Protein AF-A0A914V1M6-F1 (afdb_monomer_lite)

Radius of gyration: 37.9 Å; chains: 1; bounding box: 90×60×89 Å

Secondary structure (DSSP, 8-state):
-PPPSSPPP-HHHHHHHHHHHHHT-TTHHHHS--TTSEEEEEE----SSSS-S--HHHHHH-SSHHHHHHHHHHHSPEEEEEETTGGG-S-TT---TTGGGSPP---HHHHHHHHHHHHHHHHHH---------------TTSSGGG-

Structure (mmCIF, N/CA/C/O backbone):
data_AF-A0A914V1M6-F1
#
_entry.id   AF-A0A914V1M6-F1
#
loop_
_atom_site.group_PDB
_atom_site.id
_atom_site.type_symbol
_atom_site.label_atom_id
_atom_site.label_alt_id
_atom_site.label_comp_id
_atom_site.label_asym_id
_atom_site.label_entity_id
_atom_site.label_seq_id
_atom_site.pdbx_PDB_ins_code
_atom_site.Cartn_x
_atom_site.Cartn_y
_atom_site.Cartn_z
_atom_site.occupancy
_atom_site.B_iso_or_equiv
_atom_site.auth_seq_id
_atom_site.auth_comp_id
_atom_site.auth_asym_id
_atom_site.auth_atom_id
_atom_site.pdbx_PDB_model_num
ATOM 1 N N . ARG A 1 1 ? 21.722 -21.487 12.777 1.00 63.75 1 ARG A N 1
ATOM 2 C CA . ARG A 1 1 ? 21.879 -20.458 11.717 1.00 63.75 1 ARG A CA 1
ATOM 3 C C . ARG A 1 1 ? 23.103 -19.625 12.074 1.00 63.75 1 ARG A C 1
ATOM 5 O O . ARG A 1 1 ? 23.204 -19.256 13.236 1.00 63.75 1 ARG A O 1
ATOM 12 N N . LYS A 1 2 ? 24.046 -19.404 11.148 1.00 72.81 2 LYS A N 1
ATOM 13 C CA . LYS A 1 2 ? 25.166 -18.476 11.389 1.00 72.81 2 LYS A CA 1
ATOM 14 C C . LYS A 1 2 ? 24.597 -17.066 11.556 1.00 72.81 2 LYS A C 1
ATOM 16 O O . LYS A 1 2 ? 23.676 -16.705 10.826 1.00 72.81 2 LYS A O 1
ATOM 21 N N . THR A 1 3 ? 25.097 -16.318 12.532 1.00 77.69 3 THR A N 1
ATOM 22 C CA . THR A 1 3 ? 24.735 -14.911 12.715 1.00 77.69 3 THR A CA 1
ATOM 23 C C . THR A 1 3 ? 25.276 -14.092 11.541 1.00 77.69 3 THR A C 1
ATOM 25 O O . THR A 1 3 ? 26.381 -14.385 11.073 1.00 77.69 3 THR A O 1
ATOM 28 N N . PRO A 1 4 ? 24.513 -13.110 11.031 1.00 80.56 4 PRO A N 1
ATOM 29 C CA . PRO A 1 4 ? 24.992 -12.238 9.967 1.00 80.56 4 PRO A CA 1
ATOM 30 C C . PRO A 1 4 ? 26.260 -11.499 10.418 1.00 80.56 4 PRO A C 1
ATOM 32 O O . PRO A 1 4 ? 26.408 -11.155 11.589 1.00 80.56 4 PRO A O 1
ATOM 35 N N . ILE A 1 5 ? 27.188 -11.309 9.478 1.00 87.00 5 ILE A N 1
ATOM 36 C CA . ILE A 1 5 ? 28.525 -10.737 9.720 1.00 87.00 5 ILE A CA 1
ATOM 37 C C . ILE A 1 5 ? 28.443 -9.248 10.090 1.00 87.00 5 ILE A C 1
ATOM 39 O O . ILE A 1 5 ? 29.320 -8.734 10.778 1.00 87.00 5 ILE A O 1
ATOM 43 N N . SER A 1 6 ? 27.375 -8.565 9.682 1.00 85.44 6 SER A N 1
ATOM 44 C CA . SER A 1 6 ? 27.108 -7.174 10.030 1.00 85.44 6 SER A CA 1
ATOM 45 C C . SER A 1 6 ? 25.690 -7.006 10.556 1.00 85.44 6 SER A C 1
ATOM 47 O O . SER A 1 6 ? 24.785 -7.788 10.249 1.00 85.44 6 SER A O 1
ATOM 49 N N . THR A 1 7 ? 25.492 -5.945 11.332 1.00 86.19 7 THR A N 1
ATOM 50 C CA . THR A 1 7 ? 24.155 -5.482 11.697 1.00 86.19 7 THR A CA 1
ATOM 51 C C . THR A 1 7 ? 23.377 -5.094 10.437 1.00 86.19 7 THR A C 1
ATOM 53 O O . THR A 1 7 ? 23.985 -4.572 9.494 1.00 86.19 7 THR A O 1
ATOM 56 N N . PRO A 1 8 ? 22.056 -5.340 10.396 1.00 85.62 8 PRO A N 1
ATOM 57 C CA . PRO A 1 8 ? 21.228 -4.887 9.288 1.00 85.62 8 PRO A CA 1
ATOM 58 C C . PRO A 1 8 ? 21.301 -3.362 9.181 1.00 85.62 8 PRO A C 1
ATOM 60 O O . PRO A 1 8 ? 21.355 -2.660 10.193 1.00 85.62 8 PRO A O 1
ATOM 63 N N . LEU A 1 9 ? 21.348 -2.868 7.948 1.00 84.69 9 LEU A N 1
ATOM 64 C CA . LEU A 1 9 ? 21.371 -1.439 7.677 1.00 84.69 9 LEU A CA 1
ATOM 65 C C . LEU A 1 9 ? 19.999 -0.835 8.002 1.00 84.69 9 LEU A C 1
ATOM 67 O O . LEU A 1 9 ? 18.973 -1.366 7.583 1.00 84.69 9 LEU A O 1
ATOM 71 N N . ASP A 1 10 ? 19.993 0.279 8.730 1.00 91.69 10 ASP A N 1
ATOM 72 C CA . ASP A 1 10 ? 18.790 1.075 8.965 1.00 91.69 10 ASP A CA 1
ATOM 73 C C . ASP A 1 10 ? 18.579 2.036 7.788 1.00 91.69 10 ASP A C 1
ATOM 75 O O . ASP A 1 10 ? 19.170 3.121 7.724 1.00 91.69 10 ASP A O 1
ATOM 79 N N . TYR A 1 11 ? 17.778 1.584 6.825 1.00 89.31 11 TYR A N 1
ATOM 80 C CA . TYR A 1 11 ? 17.502 2.315 5.593 1.00 89.31 11 TYR A CA 1
ATOM 81 C C . TYR A 1 11 ? 16.822 3.660 5.855 1.00 89.31 11 TYR A C 1
ATOM 83 O O . TYR A 1 11 ? 17.193 4.640 5.218 1.00 89.31 11 TYR A O 1
ATOM 91 N N . GLU A 1 12 ? 15.914 3.750 6.827 1.00 88.94 12 GLU A N 1
ATOM 92 C CA . GLU A 1 12 ? 15.192 4.990 7.139 1.00 88.94 12 GLU A CA 1
ATOM 93 C C . GLU A 1 12 ? 16.161 6.075 7.612 1.00 88.94 12 GLU A C 1
ATOM 95 O O . GLU A 1 12 ? 16.214 7.188 7.076 1.00 88.94 12 GLU A O 1
ATOM 100 N N . THR A 1 13 ? 17.019 5.725 8.573 1.00 92.69 13 THR A N 1
ATOM 101 C CA . THR A 1 13 ? 18.033 6.648 9.088 1.00 92.69 13 THR A CA 1
ATOM 102 C C . THR A 1 13 ? 19.050 7.023 8.007 1.00 92.69 13 THR A C 1
ATOM 104 O O . THR A 1 13 ? 19.477 8.179 7.933 1.00 92.69 13 THR A O 1
ATOM 107 N N . PHE A 1 14 ? 19.461 6.069 7.167 1.00 91.25 14 PHE A N 1
ATOM 108 C CA . PHE A 1 14 ? 20.398 6.327 6.074 1.00 91.25 14 PHE A CA 1
ATOM 109 C C . PHE A 1 14 ? 19.810 7.278 5.025 1.00 91.25 14 PHE A C 1
ATOM 111 O O . PHE A 1 14 ? 20.465 8.261 4.673 1.00 91.25 14 PHE A O 1
ATOM 118 N N . LEU A 1 15 ? 18.586 7.018 4.561 1.00 89.19 15 LEU A N 1
ATOM 119 C CA . LEU A 1 15 ? 17.891 7.849 3.579 1.00 89.19 15 LEU A CA 1
ATOM 120 C C . LEU A 1 15 ? 17.681 9.261 4.119 1.00 89.19 15 LEU A C 1
ATOM 122 O O . LEU A 1 15 ? 18.007 10.226 3.437 1.00 89.19 15 LEU A O 1
ATOM 126 N N . THR A 1 16 ? 17.246 9.392 5.373 1.00 90.38 16 THR A N 1
ATOM 127 C CA . THR A 1 16 ? 17.019 10.702 6.001 1.00 90.38 16 THR A CA 1
ATOM 128 C C . THR A 1 16 ? 18.304 11.531 6.075 1.00 90.38 16 THR A C 1
ATOM 130 O O . THR A 1 16 ? 18.295 12.725 5.784 1.00 90.38 16 THR A O 1
ATOM 133 N N . LYS A 1 17 ? 19.436 10.907 6.430 1.00 95.25 17 LYS A N 1
ATOM 134 C CA . LYS A 1 17 ? 20.738 11.592 6.530 1.00 95.25 17 LYS A CA 1
ATOM 135 C C . LYS A 1 17 ? 21.315 11.996 5.176 1.00 95.25 17 LYS A C 1
ATOM 137 O O . LYS A 1 17 ? 21.987 13.018 5.091 1.00 95.25 17 LYS A O 1
ATOM 142 N N . ASN A 1 18 ? 21.088 11.187 4.144 1.00 92.31 18 ASN A N 1
ATOM 143 C CA . ASN A 1 18 ? 21.706 11.359 2.827 1.00 92.31 18 ASN A CA 1
ATOM 144 C C . ASN A 1 18 ? 20.733 11.900 1.770 1.00 92.31 18 ASN A C 1
ATOM 146 O O . ASN A 1 18 ? 21.103 11.977 0.600 1.00 92.31 18 ASN A O 1
ATOM 150 N N . LEU A 1 19 ? 19.519 12.300 2.164 1.00 90.94 19 LEU A N 1
ATOM 151 C CA . LEU A 1 19 ? 18.448 12.705 1.252 1.00 90.94 19 LEU A CA 1
ATOM 152 C C . LEU A 1 19 ? 18.917 13.763 0.248 1.00 90.94 19 LEU A C 1
ATOM 154 O O . LEU A 1 19 ? 18.729 13.597 -0.947 1.00 90.94 19 LEU A O 1
ATOM 158 N N . THR A 1 20 ? 19.598 14.810 0.717 1.00 92.31 20 THR A N 1
ATOM 159 C CA . THR A 1 20 ? 20.075 15.907 -0.140 1.00 92.31 20 THR A CA 1
ATOM 160 C C . THR A 1 20 ? 21.114 15.454 -1.166 1.00 92.31 20 THR A C 1
ATOM 162 O O . THR A 1 20 ? 21.178 16.002 -2.261 1.00 92.31 20 THR A O 1
ATOM 165 N N . ILE A 1 21 ? 21.945 14.465 -0.828 1.00 93.19 21 ILE A N 1
ATOM 166 C CA . ILE A 1 21 ? 22.937 13.912 -1.760 1.00 93.19 21 ILE A CA 1
ATOM 167 C C . ILE A 1 21 ? 22.208 13.090 -2.824 1.00 93.19 21 ILE A C 1
ATOM 169 O O . ILE A 1 21 ? 22.436 13.290 -4.011 1.00 93.19 21 ILE A O 1
ATOM 173 N N . LEU A 1 22 ? 21.284 12.230 -2.389 1.00 90.56 22 LEU A N 1
ATOM 174 C CA . LEU A 1 22 ? 20.483 11.376 -3.266 1.00 90.56 22 LEU A CA 1
ATOM 175 C C . LEU A 1 22 ? 19.574 12.193 -4.196 1.00 90.56 22 LEU A C 1
ATOM 177 O O . LEU A 1 22 ? 19.400 11.836 -5.354 1.00 90.56 22 LEU A O 1
ATOM 181 N N . GLU A 1 23 ? 19.019 13.311 -3.723 1.00 88.00 23 GLU A N 1
ATOM 182 C CA . GLU A 1 23 ? 18.159 14.187 -4.525 1.00 88.00 23 GLU A CA 1
ATOM 183 C C . GLU A 1 23 ? 18.899 14.939 -5.634 1.00 88.00 23 GLU A C 1
ATOM 185 O O . GLU A 1 23 ? 18.276 15.262 -6.646 1.00 88.00 23 GLU A O 1
ATOM 190 N N . ASN A 1 24 ? 20.193 15.211 -5.442 1.00 91.69 24 ASN A N 1
ATOM 191 C CA . ASN A 1 24 ? 21.045 15.926 -6.394 1.00 91.69 24 ASN A CA 1
ATOM 192 C C . ASN A 1 24 ? 21.827 14.988 -7.328 1.00 91.69 24 ASN A C 1
ATOM 194 O O . ASN A 1 24 ? 22.580 15.464 -8.179 1.00 91.69 24 ASN A O 1
ATOM 198 N N . ASP A 1 25 ? 21.689 13.673 -7.163 1.00 91.88 25 ASP A N 1
ATOM 199 C CA . ASP A 1 25 ? 22.367 12.696 -8.006 1.00 91.88 25 ASP A CA 1
ATOM 200 C C . ASP A 1 25 ? 21.787 12.704 -9.431 1.00 91.88 25 ASP A C 1
ATOM 202 O O . ASP A 1 25 ? 20.572 12.687 -9.631 1.00 91.88 25 ASP A O 1
ATOM 206 N N . SER A 1 26 ? 22.659 12.698 -10.443 1.00 92.62 26 SER A N 1
ATOM 207 C CA . SER A 1 26 ? 22.258 12.656 -11.858 1.00 92.62 26 SER A CA 1
ATOM 208 C C . SER A 1 26 ? 21.453 11.409 -12.240 1.00 92.62 26 SER A C 1
ATOM 210 O O . SER A 1 26 ? 20.687 11.441 -13.199 1.00 92.62 26 SER A O 1
ATOM 212 N N . GLN A 1 27 ? 21.628 10.316 -11.497 1.00 88.00 27 GLN A N 1
ATOM 213 C CA . GLN A 1 27 ? 20.953 9.036 -11.679 1.00 88.00 27 GLN A CA 1
ATOM 214 C C . GLN A 1 27 ? 19.997 8.734 -10.519 1.00 88.00 27 GLN A C 1
ATOM 216 O O . GLN A 1 27 ? 19.691 7.569 -10.262 1.00 88.00 27 GLN A O 1
ATOM 221 N N . ARG A 1 28 ? 19.503 9.768 -9.821 1.00 88.31 28 ARG A N 1
ATOM 222 C CA . ARG A 1 28 ? 18.551 9.656 -8.705 1.00 88.31 28 ARG A CA 1
ATOM 223 C C . ARG A 1 28 ? 17.422 8.664 -8.969 1.00 88.31 28 ARG A C 1
ATOM 225 O O . ARG A 1 28 ? 17.073 7.903 -8.074 1.00 88.31 28 ARG A O 1
ATOM 232 N N . ASP A 1 29 ? 16.876 8.663 -10.178 1.00 82.81 29 ASP A N 1
ATOM 233 C CA . ASP A 1 29 ? 15.716 7.845 -10.542 1.00 82.81 29 ASP A CA 1
ATOM 234 C C . ASP A 1 29 ? 16.030 6.332 -10.595 1.00 82.81 29 ASP A C 1
ATOM 236 O O . ASP A 1 29 ? 15.115 5.516 -10.594 1.00 82.81 29 ASP A O 1
ATOM 240 N N . LEU A 1 30 ? 17.312 5.935 -10.597 1.00 85.19 30 LEU A N 1
ATOM 241 C CA . LEU A 1 30 ? 17.737 4.538 -10.410 1.00 85.19 30 LEU A CA 1
ATOM 242 C C . LEU A 1 30 ? 17.861 4.145 -8.930 1.00 85.19 30 LEU A C 1
ATOM 244 O O . LEU A 1 30 ? 17.861 2.958 -8.605 1.00 85.19 30 LEU A O 1
ATOM 248 N N . LEU A 1 31 ? 18.034 5.126 -8.042 1.00 80.12 31 LEU A N 1
ATOM 249 C CA . LEU A 1 31 ? 18.289 4.923 -6.613 1.00 80.12 31 LEU A CA 1
ATOM 250 C C . LEU A 1 31 ? 17.024 5.089 -5.772 1.00 80.12 31 LEU A C 1
ATOM 252 O O . LEU A 1 31 ? 16.861 4.415 -4.756 1.00 80.12 31 LEU A O 1
ATOM 256 N N . LEU A 1 32 ? 16.156 6.017 -6.171 1.00 78.50 32 LEU A N 1
ATOM 257 C CA . LEU A 1 32 ? 14.941 6.378 -5.463 1.00 78.50 32 LEU A CA 1
ATOM 258 C C . LEU A 1 32 ? 13.725 5.994 -6.295 1.00 78.50 32 LEU A C 1
ATOM 260 O O . LEU A 1 32 ? 13.643 6.314 -7.478 1.00 78.50 32 LEU A O 1
ATOM 264 N N . PHE A 1 33 ? 12.742 5.384 -5.637 1.00 76.31 33 PHE A N 1
ATOM 265 C CA . PHE A 1 33 ? 11.416 5.266 -6.223 1.00 76.31 33 PHE A CA 1
ATOM 266 C C . PHE A 1 33 ? 10.828 6.666 -6.458 1.00 76.31 33 PHE A C 1
ATOM 268 O O . PHE A 1 33 ? 11.014 7.555 -5.613 1.00 76.31 33 PHE A O 1
ATOM 275 N N . PRO A 1 34 ? 10.117 6.886 -7.577 1.00 78.50 34 PRO A N 1
ATOM 276 C CA . PRO A 1 34 ? 9.425 8.141 -7.809 1.00 78.50 34 PRO A CA 1
ATOM 277 C C . PRO A 1 34 ? 8.477 8.443 -6.644 1.00 78.50 34 PRO A C 1
ATOM 279 O O . PRO A 1 34 ? 7.732 7.577 -6.189 1.00 78.50 34 PRO A O 1
ATOM 282 N N . ARG A 1 35 ? 8.493 9.687 -6.151 1.00 73.31 35 ARG A N 1
ATOM 283 C CA . ARG A 1 35 ? 7.635 10.093 -5.021 1.00 73.31 35 ARG A CA 1
ATOM 284 C C . ARG A 1 35 ? 6.144 9.942 -5.324 1.00 73.31 35 ARG A C 1
ATOM 286 O O . ARG A 1 35 ? 5.371 9.676 -4.413 1.00 73.31 35 ARG A O 1
ATOM 293 N N . ASP A 1 36 ? 5.787 10.052 -6.599 1.00 80.69 36 ASP A N 1
ATOM 294 C CA . ASP A 1 36 ? 4.414 10.014 -7.092 1.00 80.69 36 ASP A CA 1
ATOM 295 C C . ASP A 1 36 ? 4.100 8.693 -7.819 1.00 80.69 36 ASP A C 1
ATOM 297 O O . ASP A 1 36 ? 3.311 8.673 -8.760 1.00 80.69 36 ASP A O 1
ATOM 301 N N . ASP A 1 37 ? 4.743 7.580 -7.444 1.00 86.81 37 ASP A N 1
ATOM 302 C CA . ASP A 1 37 ? 4.521 6.275 -8.096 1.00 86.81 37 ASP A CA 1
ATOM 303 C C . ASP A 1 37 ? 3.237 5.570 -7.615 1.00 86.81 37 ASP A C 1
ATOM 305 O O . ASP A 1 37 ? 2.704 4.661 -8.258 1.00 86.81 37 ASP A O 1
ATOM 309 N N . VAL A 1 38 ? 2.707 6.017 -6.475 1.00 89.25 38 VAL A N 1
ATOM 310 C CA . VAL A 1 38 ? 1.548 5.426 -5.808 1.00 89.25 38 VAL A CA 1
ATOM 311 C C . VAL A 1 38 ? 0.550 6.515 -5.442 1.00 89.25 38 VAL A C 1
ATOM 313 O O . VAL A 1 38 ? 0.916 7.580 -4.952 1.00 89.25 38 VAL A O 1
ATOM 316 N N . THR A 1 39 ? -0.729 6.228 -5.643 1.00 89.88 39 THR A N 1
ATOM 317 C CA . THR A 1 39 ? -1.841 7.022 -5.124 1.00 89.88 39 THR A CA 1
ATOM 318 C C . THR A 1 39 ? -2.448 6.337 -3.903 1.00 89.88 39 THR A C 1
ATOM 320 O O . THR A 1 39 ? -2.737 5.138 -3.919 1.00 89.88 39 THR A O 1
ATOM 323 N N . GLU A 1 40 ? -2.626 7.104 -2.825 1.00 92.00 40 GLU A N 1
ATOM 324 C CA . GLU A 1 40 ? -3.330 6.664 -1.618 1.00 92.00 40 GLU A CA 1
ATOM 325 C C . GLU A 1 40 ? -4.794 7.103 -1.690 1.00 92.00 40 GLU A C 1
ATOM 327 O O . GLU A 1 40 ? -5.097 8.281 -1.887 1.00 92.00 40 GLU A O 1
ATOM 332 N N . GLN A 1 41 ? -5.709 6.160 -1.481 1.00 91.88 41 GLN A N 1
ATOM 333 C CA . GLN A 1 41 ? -7.129 6.441 -1.324 1.00 91.88 41 GLN A CA 1
ATOM 334 C C . GLN A 1 41 ? -7.629 5.876 0.005 1.00 91.88 41 GLN A C 1
ATOM 336 O O . GLN A 1 41 ? -7.452 4.696 0.299 1.00 91.88 41 GLN A O 1
ATOM 341 N N . SER A 1 42 ? -8.286 6.718 0.801 1.00 91.56 42 SER A N 1
ATOM 342 C CA . SER A 1 42 ? -9.013 6.281 1.995 1.00 91.56 42 SER A CA 1
ATOM 343 C C . SER A 1 42 ? -10.428 5.875 1.599 1.00 91.56 42 SER A C 1
ATOM 345 O O . SER A 1 42 ? -11.157 6.672 1.005 1.00 91.56 42 SER A O 1
ATOM 347 N N . VAL A 1 43 ? -10.811 4.641 1.913 1.00 89.00 43 VAL A N 1
ATOM 348 C CA . VAL A 1 43 ? -12.121 4.080 1.584 1.00 89.00 43 VAL A CA 1
ATOM 349 C C . VAL A 1 43 ? -12.761 3.541 2.859 1.00 89.00 43 VAL A C 1
ATOM 351 O O . VAL A 1 43 ? -12.114 2.914 3.699 1.00 89.00 43 VAL A O 1
ATOM 354 N N . LEU A 1 44 ? -14.048 3.831 3.033 1.00 81.31 44 LEU A N 1
ATOM 355 C CA . LEU A 1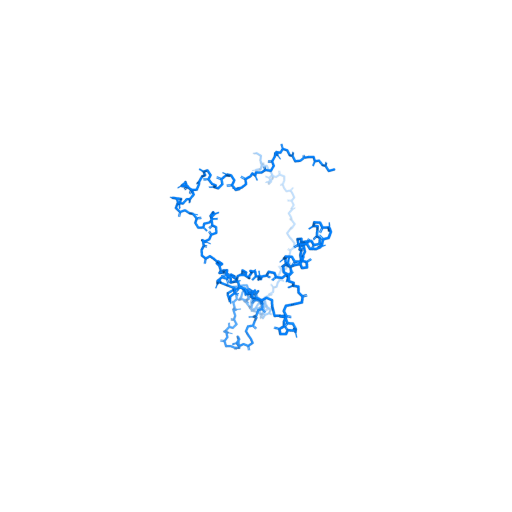 44 ? -14.817 3.308 4.156 1.00 81.31 44 LEU A CA 1
ATOM 356 C C . LEU A 1 44 ? -15.145 1.833 3.918 1.00 81.31 44 LEU A C 1
ATOM 358 O O . LEU A 1 44 ? -15.512 1.453 2.807 1.00 81.31 44 LEU A O 1
ATOM 362 N N . ALA A 1 45 ? -15.034 1.019 4.971 1.00 75.81 45 ALA A N 1
ATOM 363 C CA . ALA A 1 45 ? -15.585 -0.334 5.000 1.00 75.81 45 ALA A CA 1
ATOM 364 C C . ALA A 1 45 ? -17.053 -0.295 4.573 1.00 75.81 45 ALA A C 1
ATOM 366 O O . ALA A 1 45 ? -17.865 0.377 5.207 1.00 75.81 45 ALA A O 1
ATOM 367 N N . GLU A 1 46 ? -17.388 -0.999 3.488 1.00 75.69 46 GLU A N 1
ATOM 368 C CA . GLU A 1 46 ? -18.786 -1.255 3.168 1.00 75.69 46 GLU A CA 1
ATOM 369 C C . GLU A 1 46 ? -19.351 -2.161 4.257 1.00 75.69 46 GLU A C 1
ATOM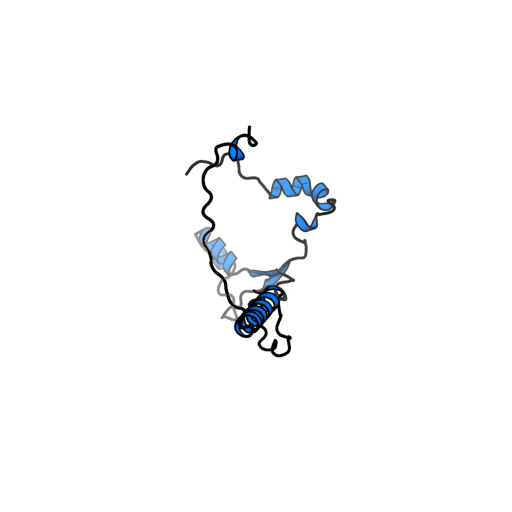 371 O O . GLU A 1 46 ? -19.048 -3.355 4.338 1.00 75.69 46 GLU A O 1
ATOM 376 N N . GLU A 1 47 ? -20.160 -1.579 5.134 1.00 75.81 47 GLU A N 1
ATOM 377 C CA . GLU A 1 47 ? -20.878 -2.349 6.128 1.00 75.81 47 GLU A CA 1
ATOM 378 C C . GLU A 1 47 ? -22.133 -2.966 5.517 1.00 75.81 47 GLU A C 1
ATOM 380 O O . GLU A 1 47 ? -22.897 -2.336 4.785 1.00 75.81 47 GLU A O 1
ATOM 385 N N . ARG A 1 48 ? -22.388 -4.227 5.874 1.00 78.50 48 ARG A N 1
ATOM 386 C CA . ARG A 1 48 ? -23.616 -4.931 5.481 1.00 78.50 48 ARG A CA 1
ATOM 387 C C . ARG A 1 48 ? -24.869 -4.303 6.111 1.00 78.50 48 ARG A C 1
ATOM 389 O O . ARG A 1 48 ? -25.985 -4.585 5.677 1.00 78.50 48 ARG A O 1
ATOM 396 N N . THR A 1 49 ? -24.688 -3.492 7.150 1.00 78.44 49 THR A N 1
ATOM 397 C CA . THR A 1 49 ? -25.725 -2.814 7.927 1.00 78.44 49 THR A CA 1
ATOM 398 C C . THR A 1 49 ? -25.643 -1.303 7.745 1.00 78.44 49 THR A C 1
ATOM 400 O O . THR A 1 49 ? -24.565 -0.734 7.656 1.00 78.44 49 THR A O 1
ATOM 403 N N . PHE A 1 50 ? -26.800 -0.634 7.743 1.00 72.81 50 PHE A N 1
ATOM 404 C CA . PHE A 1 50 ? -26.886 0.833 7.652 1.00 72.81 50 PHE A CA 1
ATOM 405 C C . PHE A 1 50 ? -26.320 1.553 8.892 1.00 72.81 50 PHE A C 1
ATOM 407 O O . PHE A 1 50 ? -26.022 2.742 8.843 1.00 72.81 50 PHE A O 1
ATOM 414 N N . VAL A 1 51 ? -26.198 0.837 10.013 1.00 74.69 51 VAL A N 1
ATOM 415 C CA . VAL A 1 51 ? -25.673 1.348 11.282 1.00 74.69 51 VAL A CA 1
ATOM 416 C C . VAL A 1 51 ? -24.376 0.604 11.611 1.00 74.69 51 VAL A C 1
ATOM 418 O O . VAL A 1 51 ? -24.381 -0.627 11.488 1.00 74.69 51 VAL A O 1
ATOM 421 N N . PRO A 1 52 ? -23.321 1.316 12.063 1.00 73.75 52 PRO A N 1
ATOM 422 C CA . PRO A 1 52 ? -22.072 0.709 12.501 1.00 73.75 52 PRO A CA 1
ATOM 423 C C . PRO A 1 52 ? -22.309 -0.363 13.558 1.00 73.75 52 PRO A C 1
ATOM 425 O O . PRO A 1 52 ? -22.941 -0.101 14.585 1.00 73.75 52 PRO A O 1
ATOM 428 N N . THR A 1 53 ? -21.793 -1.570 13.329 1.00 78.75 53 THR A N 1
ATOM 429 C CA . THR A 1 53 ? -21.922 -2.663 14.316 1.00 78.75 53 THR A CA 1
ATOM 430 C C . THR A 1 53 ? -21.093 -2.386 15.579 1.00 78.75 53 THR A C 1
ATOM 432 O O . THR A 1 53 ? -21.421 -2.860 16.667 1.00 78.75 53 THR A O 1
ATOM 435 N N . VAL A 1 54 ? -20.025 -1.595 15.449 1.00 84.19 54 VAL A N 1
ATOM 436 C CA . VAL A 1 54 ? -19.116 -1.220 16.536 1.00 84.19 54 VAL A CA 1
ATOM 437 C C . VAL A 1 54 ? -19.159 0.294 16.717 1.00 84.19 54 VAL A C 1
ATOM 439 O O . VAL A 1 54 ? -19.121 1.050 15.753 1.00 84.19 54 VAL A O 1
ATOM 442 N N . THR A 1 55 ? -19.237 0.735 17.970 1.00 86.06 55 THR A N 1
ATOM 443 C CA . THR A 1 55 ? -19.203 2.151 18.352 1.00 86.06 55 THR A CA 1
ATOM 444 C C . THR A 1 55 ? -17.978 2.393 19.228 1.00 86.06 55 THR A C 1
ATOM 446 O O . THR A 1 55 ? -17.408 1.452 19.788 1.00 86.06 55 THR A O 1
ATOM 449 N N . ASP A 1 56 ? -17.596 3.656 19.406 1.00 85.69 56 ASP A N 1
ATOM 450 C CA . ASP A 1 56 ? -16.477 4.032 20.281 1.00 85.69 56 ASP A CA 1
ATOM 451 C C . ASP A 1 56 ? -16.667 3.583 21.740 1.00 85.69 56 ASP A C 1
ATOM 453 O O . ASP A 1 56 ? -15.692 3.374 22.465 1.00 85.69 56 ASP A O 1
ATOM 457 N N . GLU A 1 57 ? -17.914 3.428 22.187 1.00 88.69 57 GLU A N 1
ATOM 458 C CA . GLU A 1 57 ? -18.236 2.921 23.524 1.00 88.69 57 GLU A CA 1
ATOM 459 C C . GLU A 1 57 ? -17.858 1.443 23.649 1.00 88.69 57 GLU A C 1
ATOM 461 O O . GLU A 1 57 ? -17.122 1.080 24.567 1.00 88.69 57 GLU A O 1
ATOM 466 N N . HIS A 1 58 ? -18.216 0.618 22.660 1.00 88.25 58 HIS A N 1
ATOM 467 C CA . HIS A 1 58 ? -17.835 -0.796 22.618 1.00 88.25 58 HIS A CA 1
ATOM 468 C C . HIS A 1 58 ? -16.308 -0.995 22.607 1.00 88.25 58 HIS A C 1
ATOM 470 O O . HIS A 1 58 ? -15.795 -1.945 23.203 1.00 88.25 58 HIS A O 1
ATOM 476 N N . VAL A 1 59 ? -15.558 -0.081 21.976 1.00 89.12 59 VAL A N 1
ATOM 477 C CA . VAL A 1 59 ? -14.085 -0.092 22.011 1.00 89.12 59 VAL A CA 1
ATOM 478 C C . VAL A 1 59 ? -13.572 0.161 23.429 1.00 89.12 59 VAL A C 1
ATOM 480 O O . VAL A 1 59 ? -12.653 -0.518 23.876 1.00 89.12 59 VAL A O 1
ATOM 483 N N . LYS A 1 60 ? -14.151 1.120 24.158 1.00 89.81 60 LYS A N 1
ATOM 484 C CA . LYS A 1 60 ? -13.7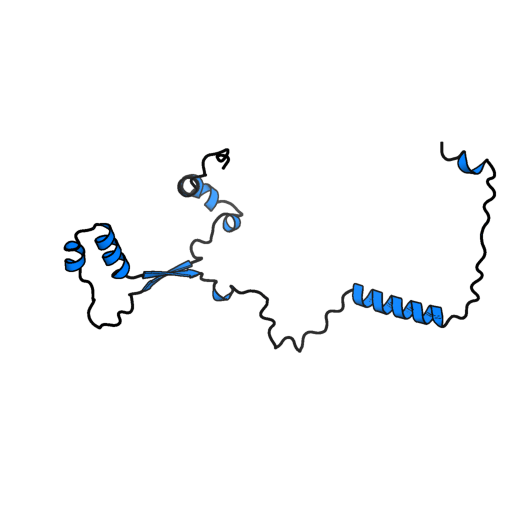22 1.459 25.528 1.00 89.81 60 LYS A CA 1
ATOM 485 C C . LYS A 1 60 ? -14.107 0.388 26.546 1.00 89.81 60 LYS A C 1
ATOM 487 O O . LYS A 1 60 ? -13.368 0.168 27.502 1.00 89.81 60 LYS A O 1
ATOM 492 N N . GLU A 1 61 ? -15.234 -0.282 26.335 1.00 93.81 61 GLU A N 1
ATOM 493 C CA . GLU A 1 61 ? -15.722 -1.363 27.195 1.00 93.81 61 GLU A CA 1
ATOM 494 C C . GLU A 1 61 ? -14.929 -2.666 27.038 1.00 93.81 61 GLU A C 1
ATOM 496 O O . GLU A 1 61 ? -14.906 -3.503 27.947 1.00 93.81 61 GLU A O 1
ATOM 501 N N . ALA A 1 62 ? -14.242 -2.852 25.908 1.00 92.75 62 ALA A N 1
ATOM 502 C CA . ALA A 1 62 ? -13.435 -4.039 25.690 1.00 92.75 62 ALA A CA 1
ATOM 503 C C . ALA A 1 62 ? -12.291 -4.122 26.716 1.00 92.75 62 ALA A C 1
ATOM 505 O O . ALA A 1 62 ? -11.405 -3.273 26.788 1.00 92.75 62 ALA A O 1
ATOM 506 N N . LYS A 1 63 ? -12.293 -5.203 27.503 1.00 93.81 63 LYS A N 1
ATOM 507 C CA . LYS A 1 63 ? -11.344 -5.433 28.605 1.00 93.81 63 LYS A CA 1
ATOM 508 C C . LYS A 1 63 ? -9.893 -5.632 28.148 1.00 93.81 63 LYS A C 1
ATOM 510 O O . LYS A 1 63 ? -8.965 -5.374 28.910 1.00 93.81 63 LYS A O 1
ATOM 515 N N . TRP A 1 64 ? -9.691 -6.153 26.941 1.00 96.06 64 TRP A N 1
ATOM 516 C CA . TRP A 1 64 ? -8.378 -6.557 26.441 1.00 96.06 64 TRP A CA 1
ATOM 517 C C . TRP A 1 64 ? -7.861 -5.543 25.429 1.00 96.06 64 TRP A C 1
ATOM 519 O O . TRP A 1 64 ? -8.546 -5.259 24.450 1.00 96.06 64 TRP A O 1
ATOM 529 N N . LEU A 1 65 ? -6.623 -5.075 25.607 1.00 94.94 65 LEU A N 1
ATOM 530 C CA . LEU A 1 65 ? -5.984 -4.113 24.697 1.00 94.94 65 LEU A CA 1
ATOM 531 C C . LEU A 1 65 ? -5.965 -4.603 23.244 1.00 94.94 65 LEU A C 1
ATOM 533 O O . LEU A 1 65 ? -6.252 -3.835 22.334 1.00 94.94 65 LEU A O 1
ATOM 537 N N . LEU A 1 66 ? -5.704 -5.897 23.026 1.00 96.00 66 LEU A N 1
ATOM 538 C CA . LEU A 1 66 ? -5.732 -6.483 21.683 1.00 96.00 66 LEU A CA 1
ATOM 539 C C . LEU A 1 66 ? -7.122 -6.365 21.042 1.00 96.00 66 LEU A C 1
ATOM 541 O O . LEU A 1 66 ? -7.233 -6.065 19.860 1.00 96.00 66 LEU A O 1
ATOM 545 N N . THR A 1 67 ? -8.182 -6.579 21.823 1.00 95.06 67 THR A N 1
ATOM 546 C CA . THR A 1 67 ? -9.562 -6.439 21.347 1.00 95.06 67 THR A CA 1
ATOM 547 C C . THR A 1 67 ? -9.889 -4.982 21.045 1.00 95.06 67 THR A C 1
ATOM 549 O O . THR A 1 67 ? -10.529 -4.720 20.035 1.00 95.06 67 THR A O 1
ATOM 552 N N . GLN A 1 68 ? -9.412 -4.034 21.857 1.00 93.38 68 GLN A N 1
ATOM 553 C CA . GLN A 1 68 ? -9.582 -2.606 21.578 1.00 93.38 68 GLN A CA 1
ATOM 554 C C . GLN A 1 68 ? -8.935 -2.214 20.247 1.00 93.38 68 GLN A C 1
ATOM 556 O O . GLN A 1 68 ? -9.579 -1.582 19.416 1.00 93.38 68 GLN A O 1
ATOM 561 N N . GLU A 1 69 ? -7.683 -2.619 20.023 1.00 93.38 69 GLU A N 1
ATOM 562 C CA . GLU A 1 69 ? -6.966 -2.323 18.778 1.00 93.38 69 GLU A CA 1
ATOM 563 C C . GLU A 1 69 ? -7.586 -3.031 17.570 1.00 93.38 69 GLU A C 1
ATOM 565 O O . GLU A 1 69 ? -7.725 -2.421 16.515 1.00 93.38 69 GLU A O 1
ATOM 570 N N . ALA A 1 70 ? -8.048 -4.275 17.726 1.00 91.94 70 ALA A N 1
ATOM 571 C CA . ALA A 1 70 ? -8.774 -4.972 16.669 1.00 91.94 70 ALA A CA 1
ATOM 572 C C . ALA A 1 70 ? -10.079 -4.246 16.303 1.00 91.94 70 ALA A C 1
ATOM 574 O O . ALA A 1 70 ? -10.341 -4.025 15.125 1.00 91.94 70 ALA A O 1
ATOM 575 N N . LEU A 1 71 ? -10.880 -3.838 17.293 1.00 91.38 71 LEU A N 1
ATOM 576 C CA . LEU A 1 71 ? -12.128 -3.109 17.048 1.00 91.38 71 LEU A CA 1
ATOM 577 C C . LEU A 1 71 ? -11.873 -1.771 16.346 1.00 91.38 71 LEU A C 1
ATOM 579 O O . LEU A 1 71 ? -12.573 -1.453 15.389 1.00 91.38 71 LEU A O 1
ATOM 583 N N . LYS A 1 72 ? -10.843 -1.022 16.763 1.00 89.31 72 LYS A N 1
ATOM 584 C CA . LYS A 1 72 ? -10.429 0.207 16.068 1.00 89.31 72 LYS A CA 1
ATOM 585 C C . LYS A 1 72 ? -10.018 -0.075 14.628 1.00 89.31 72 LYS A C 1
ATOM 587 O O . LYS A 1 72 ? -10.473 0.623 13.732 1.00 89.31 72 LYS A O 1
ATOM 592 N N . LEU A 1 73 ? -9.187 -1.095 14.411 1.00 89.25 73 LEU A N 1
ATOM 593 C CA . LEU A 1 73 ? -8.693 -1.463 13.087 1.00 89.25 73 LEU A CA 1
ATOM 594 C C . LEU A 1 73 ? -9.854 -1.779 12.138 1.00 89.25 73 LEU A C 1
ATOM 596 O O . LEU A 1 73 ? -9.947 -1.173 11.075 1.00 89.25 73 LEU A O 1
ATOM 600 N N . TYR A 1 74 ? -10.766 -2.667 12.541 1.00 86.81 74 TYR A N 1
ATOM 601 C CA . TYR A 1 74 ? -11.897 -3.083 11.705 1.00 86.81 74 TYR A CA 1
ATOM 602 C C . TYR A 1 74 ? -12.966 -2.002 11.513 1.00 86.81 74 TYR A C 1
ATOM 604 O O . TYR A 1 74 ? -13.667 -2.032 10.507 1.00 86.81 74 TYR A O 1
ATOM 612 N N . SER A 1 75 ? -13.097 -1.060 12.451 1.00 84.75 75 SER A N 1
ATOM 613 C CA . SER A 1 75 ? -14.038 0.061 12.336 1.00 84.75 75 SER A CA 1
ATOM 614 C C . SER A 1 75 ? -13.458 1.260 11.578 1.00 84.75 75 SER A C 1
ATOM 616 O O . SER A 1 75 ? -14.194 2.191 11.247 1.00 84.75 75 SER A O 1
ATOM 618 N N . SER A 1 76 ? -12.145 1.293 11.351 1.00 86.56 76 SER A N 1
ATOM 619 C CA . SER A 1 76 ? -11.480 2.414 10.691 1.00 86.56 76 SER A CA 1
ATOM 620 C C . SER A 1 76 ? -11.541 2.306 9.161 1.00 86.56 76 SER A C 1
ATOM 622 O O . SER A 1 76 ? -11.590 1.198 8.624 1.00 86.56 76 SER A O 1
ATOM 624 N N . PRO A 1 77 ? -11.519 3.441 8.433 1.00 88.75 77 PRO A N 1
ATOM 625 C CA . PRO A 1 77 ? -11.373 3.422 6.982 1.00 88.75 77 PRO A CA 1
ATOM 626 C C . PRO A 1 77 ? -10.073 2.716 6.581 1.00 88.75 77 PRO A C 1
ATOM 628 O O . PRO A 1 77 ? -9.022 2.944 7.189 1.00 88.75 77 PRO A O 1
ATOM 631 N N . PHE A 1 78 ? -10.126 1.900 5.532 1.00 88.44 78 PHE A N 1
ATOM 632 C CA . PHE A 1 78 ? -8.939 1.258 4.984 1.00 88.44 78 PHE A CA 1
ATOM 633 C C . PHE A 1 78 ? -8.267 2.171 3.954 1.00 88.44 78 PHE A C 1
ATOM 635 O O . PHE A 1 78 ? -8.917 2.917 3.222 1.00 88.44 78 PHE A O 1
ATOM 642 N N . ARG A 1 79 ? -6.934 2.118 3.906 1.00 91.19 79 ARG A N 1
ATOM 643 C CA . ARG A 1 79 ? -6.116 2.857 2.937 1.00 91.19 79 ARG A CA 1
ATOM 644 C C . ARG A 1 79 ? -5.716 1.910 1.816 1.00 91.19 79 ARG A C 1
ATOM 646 O O . ARG A 1 79 ? -5.036 0.918 2.068 1.00 91.19 79 ARG A O 1
ATOM 653 N N . ILE A 1 80 ? -6.148 2.207 0.597 1.00 91.62 80 ILE A N 1
ATOM 654 C CA . ILE A 1 80 ? -5.713 1.510 -0.612 1.00 91.62 80 ILE A CA 1
ATOM 655 C C . ILE A 1 80 ? -4.531 2.273 -1.201 1.00 91.62 80 ILE A C 1
ATOM 657 O O . ILE A 1 80 ? -4.607 3.483 -1.406 1.00 91.62 80 ILE A O 1
ATOM 661 N N . LEU A 1 81 ? -3.463 1.541 -1.509 1.00 92.00 81 LEU A N 1
ATOM 662 C CA . LEU A 1 81 ? -2.327 2.027 -2.282 1.00 92.00 81 LEU A CA 1
ATOM 663 C C . LEU A 1 81 ? -2.418 1.456 -3.698 1.00 92.00 81 LEU A C 1
ATOM 665 O O . LEU A 1 81 ? -2.414 0.237 -3.870 1.00 92.00 81 LEU A O 1
ATOM 669 N N . THR A 1 82 ? -2.507 2.330 -4.698 1.00 91.44 82 THR A N 1
ATOM 670 C CA . THR A 1 82 ? -2.576 1.945 -6.115 1.00 91.44 82 THR A CA 1
ATOM 671 C C . THR A 1 82 ? -1.353 2.466 -6.851 1.00 91.44 82 THR A C 1
ATOM 673 O O . THR A 1 82 ? -1.076 3.661 -6.810 1.00 91.44 82 THR A O 1
ATOM 676 N N . PHE A 1 83 ? -0.624 1.589 -7.542 1.00 91.00 83 PHE A N 1
ATOM 677 C CA . PHE A 1 83 ? 0.476 2.015 -8.407 1.00 91.00 83 PHE A CA 1
ATOM 678 C C . PHE A 1 83 ? -0.078 2.734 -9.634 1.00 91.00 83 PHE A C 1
ATOM 680 O O . PHE A 1 83 ? -0.917 2.189 -10.354 1.00 91.00 83 PHE A O 1
ATOM 687 N N . ASN A 1 84 ? 0.419 3.936 -9.906 1.00 89.75 84 ASN A N 1
ATOM 688 C CA . ASN A 1 84 ? -0.090 4.777 -10.991 1.00 89.75 84 ASN A CA 1
ATOM 689 C C . ASN A 1 84 ? 0.119 4.140 -12.373 1.00 89.75 84 ASN A C 1
ATOM 691 O O . ASN A 1 84 ? -0.662 4.360 -13.297 1.00 89.75 84 ASN A O 1
ATOM 695 N N . TYR A 1 85 ? 1.123 3.273 -12.493 1.00 86.06 85 TYR A N 1
ATOM 696 C CA . TYR A 1 85 ? 1.447 2.538 -13.713 1.00 86.06 85 TYR A CA 1
ATOM 697 C C . TYR A 1 85 ? 0.939 1.094 -13.703 1.00 86.06 85 TYR A C 1
ATOM 699 O O . TYR A 1 85 ? 1.345 0.301 -14.549 1.00 86.06 85 TYR A O 1
ATOM 707 N N . ALA A 1 86 ? 0.021 0.736 -12.795 1.00 86.31 86 ALA A N 1
ATOM 708 C CA . ALA A 1 86 ? -0.530 -0.618 -12.711 1.00 86.31 86 ALA A CA 1
ATOM 709 C C . ALA A 1 86 ? -1.166 -1.095 -14.030 1.00 86.31 86 ALA A C 1
ATOM 711 O O . ALA A 1 86 ? -1.135 -2.281 -14.326 1.00 86.31 86 ALA A O 1
ATOM 712 N N . GLN A 1 87 ? -1.690 -0.186 -14.858 1.00 83.38 87 GLN A N 1
ATOM 713 C CA . GLN A 1 87 ? -2.226 -0.526 -16.184 1.00 83.38 87 GLN A CA 1
ATOM 714 C C . GLN A 1 87 ? -1.166 -1.039 -17.174 1.00 83.38 87 GLN A C 1
ATOM 716 O O . GLN A 1 87 ? -1.504 -1.725 -18.134 1.00 83.38 87 GLN A O 1
ATOM 721 N N . PHE A 1 88 ? 0.103 -0.693 -16.951 1.00 82.56 88 PHE A N 1
ATOM 722 C CA . PHE A 1 88 ? 1.243 -1.188 -17.721 1.00 82.56 88 PHE A CA 1
ATOM 723 C C . PHE A 1 88 ? 1.865 -2.434 -17.080 1.00 82.56 88 PHE A C 1
ATOM 725 O O . PHE A 1 88 ? 2.760 -3.041 -17.663 1.00 82.56 88 PHE A O 1
ATOM 732 N N . ALA A 1 89 ? 1.405 -2.822 -15.887 1.00 77.38 89 ALA A N 1
ATOM 733 C CA . ALA A 1 89 ? 1.823 -4.054 -15.249 1.00 77.38 89 ALA A CA 1
ATOM 734 C C . ALA A 1 89 ? 1.111 -5.242 -15.913 1.00 77.38 89 ALA A C 1
ATOM 736 O O . ALA A 1 89 ? -0.112 -5.277 -16.048 1.00 77.38 89 ALA A O 1
ATOM 737 N N . GLY A 1 90 ? 1.888 -6.235 -16.328 1.00 74.56 90 GLY A N 1
ATOM 738 C CA . GLY A 1 90 ? 1.389 -7.468 -16.918 1.00 74.56 90 GLY A CA 1
ATOM 739 C C . GLY A 1 90 ? 2.536 -8.301 -17.471 1.00 74.56 90 GLY A C 1
ATOM 740 O O . GLY A 1 90 ? 3.560 -7.758 -17.882 1.00 74.56 90 GLY A O 1
ATOM 741 N N . ASP A 1 91 ? 2.361 -9.619 -17.489 1.00 71.12 91 ASP A N 1
ATOM 742 C CA . ASP A 1 91 ? 3.274 -10.498 -18.209 1.00 71.12 91 ASP A CA 1
ATOM 743 C C . ASP A 1 91 ? 3.034 -10.335 -19.715 1.00 71.12 91 ASP A C 1
ATOM 745 O O . ASP A 1 91 ? 1.891 -10.366 -20.182 1.00 71.12 91 ASP A O 1
ATOM 749 N N . PHE A 1 92 ? 4.115 -10.222 -20.490 1.00 59.66 92 PHE A N 1
ATOM 750 C CA . PHE A 1 92 ? 4.092 -10.103 -21.958 1.00 59.66 92 PHE A CA 1
ATOM 751 C C . PHE A 1 92 ? 3.432 -11.311 -22.662 1.00 59.66 92 PHE A C 1
ATOM 753 O O . PHE A 1 92 ? 3.232 -11.308 -23.869 1.00 59.66 92 PHE A O 1
ATOM 760 N N . ASN A 1 93 ? 3.036 -12.338 -21.906 1.00 60.50 93 ASN A N 1
ATOM 761 C CA . ASN A 1 93 ? 2.344 -13.531 -22.390 1.00 60.50 93 ASN A CA 1
ATOM 762 C C . ASN A 1 93 ? 0.880 -13.294 -22.790 1.00 60.50 93 ASN A C 1
ATOM 764 O O . ASN A 1 93 ? 0.181 -14.245 -23.135 1.00 60.50 93 ASN A O 1
ATOM 768 N N . ARG A 1 94 ? 0.395 -12.047 -22.786 1.00 57.22 94 ARG A N 1
ATOM 769 C CA . ARG A 1 94 ? -0.751 -11.690 -23.625 1.00 57.22 94 ARG A CA 1
ATOM 770 C C . ARG A 1 94 ? -0.262 -11.612 -25.068 1.00 57.22 94 ARG A C 1
ATOM 772 O O . ARG A 1 94 ? -0.111 -10.524 -25.610 1.00 57.22 94 ARG A O 1
ATOM 779 N N . THR A 1 95 ? -0.017 -12.773 -25.675 1.00 54.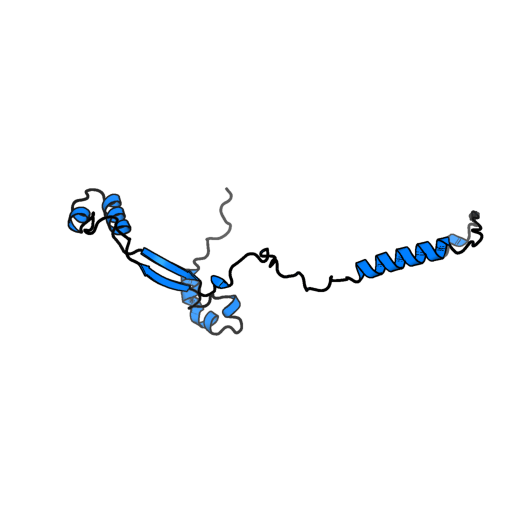66 95 THR A N 1
ATOM 780 C CA . THR A 1 95 ? -0.104 -12.925 -27.127 1.00 54.66 95 THR A CA 1
ATOM 781 C C . THR A 1 95 ? -1.440 -12.315 -27.510 1.00 54.66 95 THR A C 1
ATOM 783 O O . THR A 1 95 ? -2.498 -12.839 -27.156 1.00 54.66 95 THR A O 1
ATOM 786 N N . ASN A 1 96 ? -1.401 -11.136 -28.122 1.00 52.88 96 ASN A N 1
ATOM 787 C CA . ASN A 1 96 ? -2.591 -10.592 -28.729 1.00 52.88 96 ASN A CA 1
ATOM 788 C C . ASN A 1 96 ? -2.986 -11.616 -29.794 1.00 52.88 96 ASN A C 1
ATOM 790 O O . ASN A 1 96 ? -2.212 -11.900 -30.703 1.00 52.88 96 ASN A O 1
ATOM 794 N N . GLU A 1 97 ? -4.193 -12.167 -29.703 1.00 56.75 97 GLU A N 1
ATOM 795 C CA . GLU A 1 97 ? -4.786 -13.054 -30.720 1.00 56.75 97 GLU A CA 1
ATOM 796 C C . GLU A 1 97 ? -4.962 -12.340 -32.090 1.00 56.75 97 GLU A C 1
ATOM 798 O O . GLU A 1 97 ? -5.626 -12.848 -32.986 1.00 56.75 97 GLU A O 1
ATOM 803 N N . SER A 1 98 ? -4.391 -11.140 -32.257 1.00 56.88 98 SER A N 1
ATOM 804 C CA . SER A 1 98 ? -4.411 -10.305 -33.456 1.00 56.88 98 SER A CA 1
ATOM 805 C C . SER A 1 98 ? -3.045 -10.155 -34.133 1.00 56.88 98 SER A C 1
ATOM 807 O O . SER A 1 98 ? -2.927 -9.359 -35.060 1.00 56.88 98 SER A O 1
ATOM 809 N N . ASP A 1 99 ? -2.023 -10.914 -33.731 1.00 54.94 99 ASP A N 1
ATOM 810 C CA . ASP A 1 99 ? -0.734 -10.963 -34.443 1.00 54.94 99 ASP A CA 1
ATOM 811 C C . ASP A 1 99 ? -0.810 -11.795 -35.745 1.00 54.94 99 ASP A C 1
ATOM 813 O O . ASP A 1 99 ? 0.183 -12.343 -36.217 1.00 54.94 99 ASP A O 1
ATOM 817 N N . SER A 1 100 ? -1.994 -11.898 -36.357 1.00 58.91 100 SER A N 1
ATOM 818 C CA . SER A 1 100 ? -2.207 -12.618 -37.617 1.00 58.91 100 SER A CA 1
ATOM 819 C C . SER A 1 100 ? -1.539 -11.951 -38.824 1.00 58.91 100 SER A C 1
ATOM 821 O O . SER A 1 100 ? -1.349 -12.610 -39.843 1.00 58.91 100 SER A O 1
ATOM 823 N N . ASP A 1 101 ? -1.175 -10.669 -38.705 1.00 68.19 101 ASP A N 1
ATOM 824 C CA . ASP A 1 101 ? -0.620 -9.859 -39.798 1.00 68.19 101 ASP A CA 1
ATOM 825 C C . ASP A 1 101 ? 0.889 -9.593 -39.663 1.00 68.19 101 ASP A C 1
ATOM 827 O O . ASP A 1 101 ? 1.470 -8.897 -40.501 1.00 68.19 101 ASP A O 1
ATOM 831 N N . LEU A 1 102 ? 1.556 -10.128 -38.632 1.00 68.69 102 LEU A N 1
ATOM 832 C CA . LEU A 1 102 ? 3.009 -10.010 -38.547 1.00 68.69 102 LEU A CA 1
ATOM 833 C C . LEU A 1 102 ? 3.665 -10.970 -39.550 1.00 68.69 102 LEU A C 1
ATOM 835 O O . LEU A 1 102 ? 3.418 -12.178 -39.499 1.00 68.69 102 LEU A O 1
ATOM 839 N N . PRO A 1 103 ? 4.517 -10.464 -40.462 1.00 74.94 103 PRO A N 1
ATOM 840 C CA . PRO A 1 103 ? 5.284 -11.334 -41.333 1.00 74.94 103 PRO A CA 1
ATOM 841 C C . PRO A 1 103 ? 6.167 -12.245 -40.480 1.00 74.94 103 PRO A C 1
ATOM 843 O O . PRO A 1 103 ? 6.760 -11.807 -39.492 1.00 74.94 103 PRO A O 1
ATOM 846 N N . GLN A 1 104 ? 6.244 -13.515 -40.876 1.00 75.88 104 GLN A N 1
ATOM 847 C CA . GLN A 1 104 ? 7.103 -14.501 -40.234 1.00 75.88 104 GLN A CA 1
ATOM 848 C C . GLN A 1 104 ? 8.526 -13.940 -40.120 1.00 75.88 104 GLN A C 1
ATOM 850 O O . GLN A 1 104 ? 9.132 -13.582 -41.133 1.00 75.88 104 GLN A O 1
ATOM 855 N N . LEU A 1 105 ? 9.053 -13.851 -38.894 1.00 79.50 105 LEU A N 1
ATOM 856 C CA . LEU A 1 105 ? 10.458 -13.511 -38.704 1.00 79.50 105 LEU A CA 1
ATOM 857 C C . LEU A 1 105 ? 11.302 -14.658 -39.265 1.00 79.50 105 LEU A C 1
ATOM 859 O O . LEU A 1 105 ? 11.278 -15.765 -38.737 1.00 79.50 105 LEU A O 1
ATOM 863 N N . LEU A 1 106 ? 12.017 -14.371 -40.348 1.00 80.25 106 LEU A N 1
ATOM 864 C CA . LEU A 1 106 ? 13.067 -15.220 -40.892 1.00 80.25 106 LEU A CA 1
ATOM 865 C C . LEU A 1 106 ? 14.389 -14.761 -40.288 1.00 80.25 106 LEU A C 1
ATOM 867 O O . LEU A 1 106 ? 14.811 -13.623 -40.512 1.00 80.25 106 LEU A O 1
ATOM 871 N N . TYR A 1 107 ? 15.026 -15.630 -39.511 1.00 84.50 107 TYR A N 1
ATOM 872 C CA . TYR A 1 107 ? 16.345 -15.365 -38.956 1.00 84.50 107 TYR A CA 1
ATOM 873 C C . TYR A 1 107 ? 17.431 -15.882 -39.901 1.00 84.50 107 TYR A C 1
ATOM 875 O O . TYR A 1 107 ? 17.202 -16.772 -40.717 1.00 84.50 107 TYR A O 1
ATOM 883 N N . GLU A 1 108 ? 18.648 -15.357 -39.765 1.00 80.81 108 GLU A N 1
ATOM 884 C CA . GLU A 1 108 ? 19.807 -15.785 -40.568 1.00 80.81 108 GLU A CA 1
ATOM 885 C C . GLU A 1 108 ? 20.057 -17.302 -40.483 1.00 80.81 108 GLU A C 1
ATOM 887 O O . GLU A 1 108 ? 20.491 -17.915 -41.453 1.00 80.81 108 GLU A O 1
ATOM 892 N N . ILE A 1 109 ? 19.717 -17.918 -39.347 1.00 79.75 109 ILE A N 1
ATOM 893 C CA . ILE A 1 109 ? 19.827 -19.364 -39.111 1.00 79.75 109 ILE A CA 1
ATOM 894 C C . ILE A 1 109 ? 18.850 -20.151 -40.003 1.00 79.75 109 ILE A C 1
ATOM 896 O O . ILE A 1 109 ? 19.211 -21.204 -40.526 1.00 79.75 109 ILE A O 1
ATOM 900 N N . ASP A 1 110 ? 17.638 -19.629 -40.217 1.00 80.00 110 ASP A N 1
ATOM 901 C CA . ASP A 1 110 ? 16.620 -20.268 -41.060 1.00 80.00 110 ASP A CA 1
ATOM 902 C C . ASP A 1 110 ? 17.005 -20.192 -42.546 1.00 80.00 110 ASP A C 1
ATOM 904 O O . ASP A 1 110 ? 16.763 -21.130 -43.307 1.00 80.00 110 ASP A O 1
ATOM 908 N N . LEU A 1 111 ? 17.650 -19.091 -42.956 1.00 77.31 111 LEU A N 1
ATOM 909 C CA . LEU A 1 111 ? 18.233 -18.947 -44.293 1.00 77.31 111 LEU A CA 1
ATOM 910 C C . LEU A 1 111 ? 19.409 -19.905 -44.502 1.00 77.31 111 LEU A C 1
ATOM 912 O O . LEU A 1 111 ? 19.457 -20.579 -45.527 1.00 77.31 111 LEU A O 1
ATOM 916 N N . ALA A 1 112 ? 20.311 -20.013 -43.523 1.00 76.88 112 ALA A N 1
ATOM 917 C CA . ALA A 1 112 ? 21.465 -20.904 -43.603 1.00 76.88 112 ALA A CA 1
ATOM 918 C C . ALA A 1 112 ? 21.050 -22.375 -43.768 1.00 76.88 112 ALA A C 1
ATOM 920 O O . ALA A 1 112 ? 21.594 -23.065 -44.622 1.00 76.88 112 ALA A O 1
ATOM 921 N N . ALA A 1 113 ? 20.037 -22.841 -43.029 1.00 73.00 113 ALA A N 1
ATOM 922 C CA . ALA A 1 113 ? 19.537 -24.211 -43.158 1.00 73.00 113 ALA A CA 1
ATOM 923 C C . ALA A 1 113 ? 18.905 -24.491 -44.536 1.00 73.00 113 ALA A C 1
ATOM 925 O O . ALA A 1 113 ? 19.104 -25.563 -45.109 1.00 73.00 113 ALA A O 1
ATOM 926 N N . ALA A 1 114 ? 18.165 -23.524 -45.089 1.00 74.38 114 ALA A N 1
ATOM 927 C CA . ALA A 1 114 ? 17.566 -23.649 -46.417 1.00 74.38 114 ALA A CA 1
ATOM 928 C C . ALA A 1 114 ? 18.614 -23.608 -47.543 1.00 74.38 114 ALA A C 1
ATOM 930 O O . ALA A 1 114 ? 18.439 -24.267 -48.570 1.00 74.38 114 ALA A O 1
ATOM 931 N N . ASP A 1 115 ? 19.687 -22.837 -47.363 1.00 74.69 115 ASP A N 1
ATOM 932 C CA . ASP A 1 115 ? 20.810 -22.781 -48.297 1.00 74.69 115 ASP A CA 1
ATOM 933 C C . ASP A 1 115 ? 21.660 -24.062 -48.223 1.00 74.69 115 ASP A C 1
ATOM 935 O O . ASP A 1 115 ? 21.986 -24.619 -49.268 1.00 74.69 115 ASP A O 1
ATOM 939 N N . GLU A 1 116 ? 21.906 -24.611 -47.027 1.00 74.31 116 GLU A N 1
ATOM 940 C CA . GLU A 1 116 ? 22.561 -25.916 -46.843 1.00 74.31 116 GLU A CA 1
ATOM 941 C C . GLU A 1 116 ? 21.770 -27.058 -47.500 1.00 74.31 116 GLU A C 1
ATOM 943 O O . GLU A 1 116 ? 22.351 -27.906 -48.176 1.00 74.31 116 GLU A O 1
ATOM 948 N N . GLU A 1 117 ? 20.440 -27.084 -47.360 1.00 71.88 117 GLU A N 1
ATOM 949 C CA . GLU A 1 117 ? 19.596 -28.072 -48.042 1.00 71.88 117 GLU A CA 1
ATOM 950 C C . GLU A 1 117 ? 19.691 -27.928 -49.570 1.00 71.88 117 GLU A C 1
ATOM 952 O O . GLU A 1 117 ? 19.800 -28.927 -50.286 1.00 71.88 117 GLU A O 1
ATOM 957 N N . ARG A 1 118 ? 19.717 -26.690 -50.081 1.00 72.69 118 ARG A N 1
ATOM 958 C CA . ARG A 1 118 ? 19.881 -26.417 -51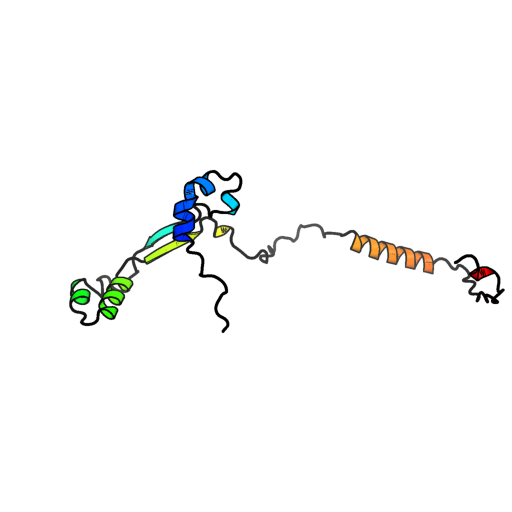.516 1.00 72.69 118 ARG A CA 1
ATOM 959 C C . ARG A 1 118 ? 21.247 -26.881 -52.025 1.00 72.69 118 ARG A C 1
ATOM 961 O O . ARG A 1 118 ? 21.304 -27.535 -53.066 1.00 72.69 118 ARG A O 1
ATOM 968 N N . ASP A 1 119 ? 22.311 -26.624 -51.271 1.00 71.31 119 ASP A N 1
ATOM 969 C CA . ASP A 1 119 ? 23.672 -27.053 -51.595 1.00 71.31 119 ASP A CA 1
ATOM 970 C C . ASP A 1 119 ? 23.810 -28.582 -51.569 1.00 71.31 119 ASP A C 1
ATOM 972 O O . ASP A 1 119 ? 24.460 -29.163 -52.441 1.00 71.31 119 ASP A O 1
ATOM 976 N N . LEU A 1 120 ? 23.154 -29.267 -50.626 1.00 67.00 120 LEU A N 1
ATOM 977 C CA . LEU A 1 120 ? 23.118 -30.732 -50.558 1.00 67.00 120 LEU A CA 1
ATOM 978 C C . LEU A 1 120 ? 22.379 -31.345 -51.758 1.00 67.00 120 LEU A C 1
ATOM 980 O O . LEU A 1 120 ? 22.827 -32.354 -52.312 1.00 67.00 120 LEU A O 1
ATOM 984 N N . VAL A 1 121 ? 21.274 -30.729 -52.190 1.00 67.31 121 VAL A N 1
ATOM 985 C CA . VAL A 1 121 ? 20.519 -31.150 -53.381 1.00 67.31 121 VAL A CA 1
ATOM 986 C C . VAL A 1 121 ? 21.337 -30.921 -54.657 1.00 67.31 121 VAL A C 1
ATOM 988 O O . VAL A 1 121 ? 21.398 -31.812 -55.508 1.00 67.31 121 VAL A O 1
ATOM 991 N N . ASP A 1 122 ? 22.029 -29.788 -54.782 1.00 64.31 122 ASP A N 1
ATOM 992 C CA . ASP A 1 122 ? 22.918 -29.513 -55.919 1.00 64.31 122 ASP A CA 1
ATOM 993 C C . ASP A 1 122 ? 24.141 -30.446 -55.946 1.00 64.31 122 ASP A C 1
ATOM 995 O O . ASP A 1 122 ? 24.531 -30.933 -57.014 1.00 64.31 122 ASP A O 1
ATOM 999 N N . CYS A 1 123 ? 24.703 -30.789 -54.783 1.00 60.47 123 CYS A N 1
ATOM 1000 C CA . CYS A 1 123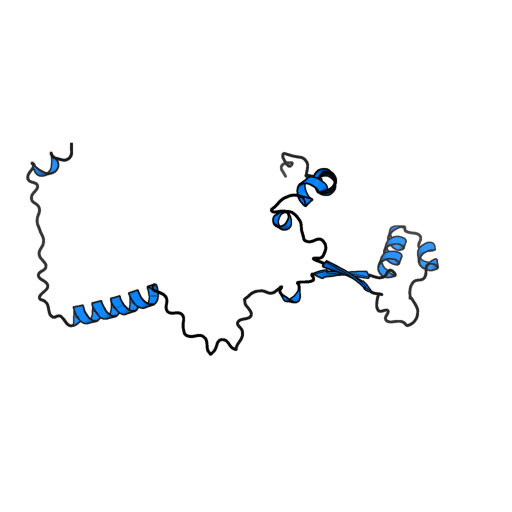 ? 25.769 -31.787 -54.668 1.00 60.47 123 CYS A CA 1
ATOM 1001 C C . CYS A 1 123 ? 25.287 -33.198 -55.039 1.00 60.47 123 CYS A C 1
ATOM 1003 O O . CYS A 1 123 ? 26.025 -33.938 -55.684 1.00 60.47 123 CYS A O 1
ATOM 1005 N N . SER A 1 124 ? 24.049 -33.572 -54.694 1.00 59.69 124 SER A N 1
ATOM 1006 C CA . SER A 1 124 ? 23.470 -34.868 -55.076 1.00 59.69 124 SER A CA 1
ATOM 1007 C C . SER A 1 124 ? 23.158 -34.969 -56.575 1.00 59.69 124 SER A C 1
ATOM 1009 O O . SER A 1 124 ? 23.146 -36.074 -57.122 1.00 59.69 124 SER A O 1
ATOM 1011 N N . ASN A 1 125 ? 22.891 -33.842 -57.242 1.00 60.19 125 ASN A N 1
ATOM 1012 C CA . ASN A 1 125 ? 22.616 -33.783 -58.681 1.00 60.19 125 ASN A CA 1
ATOM 1013 C C . ASN A 1 125 ? 23.894 -33.733 -59.533 1.00 60.19 125 ASN A C 1
ATOM 1015 O O . ASN A 1 125 ? 23.868 -34.068 -60.721 1.00 60.19 125 ASN A O 1
ATOM 1019 N N . ARG A 1 126 ? 25.034 -33.370 -58.936 1.00 59.53 126 ARG A N 1
ATOM 1020 C CA . ARG A 1 126 ? 26.351 -33.567 -59.540 1.00 59.53 126 ARG A CA 1
ATOM 1021 C C . ARG A 1 126 ? 26.778 -35.022 -59.353 1.00 59.53 126 ARG A C 1
ATOM 1023 O O . ARG A 1 126 ? 27.347 -35.394 -58.335 1.00 59.53 126 ARG A O 1
ATOM 1030 N N . GLN A 1 127 ? 26.559 -35.850 -60.375 1.00 60.38 127 GLN A N 1
ATOM 1031 C CA . GLN A 1 127 ? 27.267 -37.128 -60.529 1.00 60.38 127 GLN A CA 1
ATOM 1032 C C . GLN A 1 127 ? 28.762 -36.870 -60.792 1.00 60.38 127 GLN A C 1
ATOM 1034 O O . GLN A 1 127 ? 29.266 -37.099 -61.890 1.00 60.38 127 GLN A O 1
ATOM 1039 N N . GLU A 1 128 ? 29.486 -36.356 -59.803 1.00 63.09 128 GLU A N 1
ATOM 1040 C CA . GLU A 1 128 ? 30.941 -36.342 -59.831 1.00 63.09 128 GLU A CA 1
ATOM 1041 C C . GLU A 1 128 ? 31.471 -37.647 -59.237 1.00 63.09 128 GLU A C 1
ATOM 1043 O O . GLU A 1 128 ? 31.031 -38.132 -58.195 1.00 63.09 128 GLU A O 1
ATOM 1048 N N . VAL A 1 129 ? 32.411 -38.256 -59.957 1.00 60.78 129 VAL A N 1
ATOM 1049 C CA . VAL A 1 129 ? 33.084 -39.487 -59.549 1.00 60.78 129 VAL A CA 1
ATOM 1050 C C . VAL A 1 129 ? 33.905 -39.192 -58.297 1.00 60.78 129 VAL A C 1
ATOM 1052 O O . VAL A 1 129 ? 34.992 -38.619 -58.382 1.00 60.78 129 VAL A O 1
ATOM 1055 N N . VAL A 1 130 ? 33.412 -39.616 -57.136 1.00 62.22 130 VAL A N 1
ATOM 1056 C CA . VAL A 1 130 ? 34.179 -39.597 -55.889 1.00 62.22 130 VAL A CA 1
ATOM 1057 C C . VAL A 1 130 ? 35.317 -40.617 -56.015 1.00 62.22 130 VAL A C 1
ATOM 1059 O O . VAL A 1 130 ? 35.094 -41.827 -56.034 1.00 62.22 130 VAL A O 1
ATOM 1062 N N . LYS A 1 131 ? 36.558 -40.135 -56.143 1.00 63.66 131 LYS A N 1
ATOM 1063 C CA . LYS A 1 131 ? 37.759 -40.970 -56.007 1.00 63.66 131 LYS A CA 1
ATOM 1064 C C . LYS A 1 131 ? 38.239 -40.920 -54.563 1.00 63.66 131 LYS A C 1
ATOM 1066 O O . LYS A 1 131 ? 39.000 -40.034 -54.190 1.00 63.66 131 LYS A O 1
ATOM 1071 N N . GLU A 1 132 ? 37.815 -41.896 -53.774 1.00 68.69 132 GLU A N 1
ATOM 1072 C CA . GLU A 1 132 ? 38.396 -42.165 -52.460 1.00 68.69 132 GLU A CA 1
ATOM 1073 C C . GLU A 1 132 ? 39.705 -42.953 -52.605 1.00 68.69 132 GLU A C 1
ATOM 1075 O O . GLU A 1 132 ? 39.799 -43.922 -53.362 1.00 68.69 132 GLU A O 1
ATOM 1080 N N . GLY A 1 133 ? 40.733 -42.527 -51.875 1.00 69.88 133 GLY A N 1
ATOM 1081 C CA . GLY A 1 133 ? 42.020 -43.203 -51.781 1.00 69.88 133 GLY A CA 1
ATOM 1082 C C . GLY A 1 133 ? 42.662 -42.915 -50.428 1.00 69.88 133 GLY A C 1
ATOM 1083 O O . GLY A 1 133 ? 42.529 -41.818 -49.893 1.00 69.88 133 GLY A O 1
ATOM 1084 N N . PHE A 1 134 ? 43.352 -43.901 -49.859 1.00 67.38 134 PHE A N 1
ATOM 1085 C CA . PHE A 1 134 ? 44.073 -43.735 -48.597 1.00 67.38 134 PHE A CA 1
ATOM 1086 C C . PHE A 1 134 ? 45.495 -43.236 -48.869 1.00 67.38 134 PHE A C 1
ATOM 1088 O O . PHE A 1 134 ? 46.220 -43.828 -49.671 1.00 67.38 134 PHE A O 1
ATOM 1095 N N . LEU A 1 135 ? 45.905 -42.164 -48.186 1.00 63.25 135 LEU A N 1
ATOM 1096 C CA . LEU A 1 135 ? 47.273 -41.651 -48.235 1.00 63.25 135 LEU A CA 1
ATOM 1097 C C . LEU A 1 135 ? 48.086 -42.314 -47.120 1.00 63.25 135 LEU A C 1
ATOM 1099 O O . LEU A 1 135 ? 47.927 -41.995 -45.943 1.00 63.25 135 LEU A O 1
ATOM 1103 N N . LEU A 1 136 ? 48.929 -43.281 -47.486 1.00 64.31 136 LEU A N 1
ATOM 1104 C CA . LEU A 1 136 ? 49.826 -43.931 -46.537 1.00 64.31 136 LEU A CA 1
ATOM 1105 C C . LEU A 1 136 ? 51.061 -43.043 -46.349 1.00 64.31 136 LEU A C 1
ATOM 1107 O O . LEU A 1 136 ? 51.926 -42.980 -47.222 1.00 64.31 136 LEU A O 1
ATOM 1111 N N . LEU A 1 137 ? 51.136 -42.340 -45.221 1.00 65.81 137 LEU A N 1
ATOM 1112 C CA . LEU A 1 137 ? 52.335 -41.597 -44.851 1.00 65.81 137 LEU A CA 1
ATOM 1113 C C . LEU A 1 137 ? 53.340 -42.585 -44.242 1.00 65.81 137 LEU A C 1
ATOM 1115 O O . LEU A 1 137 ? 53.186 -43.015 -43.099 1.00 65.81 137 LEU A O 1
ATOM 1119 N N . ALA A 1 138 ? 54.344 -42.992 -45.019 1.00 69.19 138 ALA A N 1
ATOM 1120 C CA . ALA A 1 138 ? 55.483 -43.712 -44.464 1.00 69.19 138 ALA A CA 1
ATOM 1121 C C . ALA A 1 138 ? 56.287 -42.738 -43.581 1.00 69.19 138 ALA A C 1
ATOM 1123 O O . ALA A 1 138 ? 56.527 -41.604 -44.004 1.00 69.19 138 ALA A O 1
ATOM 1124 N N . PRO A 1 139 ? 56.670 -43.123 -42.353 1.00 60.84 139 PRO A N 1
ATOM 1125 C CA . PRO A 1 139 ? 57.416 -42.244 -41.471 1.00 60.84 139 PRO A CA 1
ATOM 1126 C C . PRO A 1 139 ? 58.862 -42.139 -41.962 1.00 60.84 139 PRO A C 1
ATOM 1128 O O . PRO A 1 139 ? 59.735 -42.885 -41.525 1.00 60.84 139 PRO A O 1
ATOM 1131 N N . ASP A 1 140 ? 59.119 -41.188 -42.854 1.00 59.91 140 ASP A N 1
ATOM 1132 C CA . ASP A 1 140 ? 60.476 -40.725 -43.101 1.00 59.91 140 ASP A CA 1
ATOM 1133 C C . ASP A 1 140 ? 60.874 -39.824 -41.928 1.00 59.91 140 ASP A C 1
ATOM 1135 O O . ASP A 1 140 ? 60.257 -38.790 -41.657 1.00 59.91 140 ASP A O 1
ATOM 1139 N N . ALA A 1 141 ? 61.906 -40.252 -41.200 1.00 59.22 141 ALA A N 1
ATOM 1140 C CA . ALA A 1 141 ? 62.364 -39.702 -39.922 1.00 59.22 141 ALA A CA 1
ATOM 1141 C C . ALA A 1 141 ? 62.811 -38.220 -39.948 1.00 59.22 141 ALA A C 1
ATOM 1143 O O . ALA A 1 141 ? 63.336 -37.729 -38.955 1.00 59.22 141 ALA A O 1
ATOM 1144 N N . GLY A 1 142 ? 62.617 -37.500 -41.057 1.00 61.59 142 GLY A N 1
ATOM 1145 C CA . GLY A 1 142 ? 63.017 -36.103 -41.232 1.00 61.59 142 GLY A CA 1
ATOM 1146 C C . GLY A 1 142 ? 61.896 -35.068 -41.093 1.00 61.59 142 GLY A C 1
ATOM 1147 O O . GLY A 1 142 ? 62.193 -33.880 -41.025 1.00 61.59 142 GLY A O 1
ATOM 1148 N N . LEU A 1 143 ? 60.614 -35.461 -41.053 1.00 56.28 143 LEU A N 1
ATOM 1149 C CA . LEU A 1 143 ? 59.520 -34.472 -41.072 1.00 56.28 143 LEU A CA 1
ATOM 1150 C C . LEU A 1 143 ? 59.247 -33.829 -39.696 1.00 56.28 143 LEU A C 1
ATOM 1152 O O . LEU A 1 143 ? 58.766 -32.700 -39.625 1.00 56.28 143 LEU A O 1
ATOM 1156 N N . LEU A 1 144 ? 59.565 -34.531 -38.603 1.00 57.59 144 LEU A N 1
ATOM 1157 C CA . LEU A 1 144 ? 59.276 -34.096 -37.228 1.00 57.59 144 LEU A CA 1
ATOM 1158 C C . LEU A 1 144 ? 60.404 -33.271 -36.580 1.00 57.59 144 LEU A C 1
ATOM 1160 O O . LEU A 1 144 ? 60.210 -32.745 -35.488 1.00 57.59 144 LEU A O 1
ATOM 1164 N N . ASP A 1 145 ? 61.556 -33.125 -37.242 1.00 58.12 145 ASP A N 1
ATOM 1165 C CA . ASP A 1 145 ? 62.722 -32.396 -36.704 1.00 58.12 145 ASP A CA 1
ATOM 1166 C C . ASP A 1 145 ? 62.571 -30.863 -36.791 1.00 58.12 145 ASP A C 1
ATOM 1168 O O . ASP A 1 145 ? 63.300 -30.114 -36.154 1.00 58.12 145 ASP A O 1
ATOM 1172 N N . ASN A 1 146 ? 61.569 -30.373 -37.531 1.00 57.00 146 ASN A N 1
ATOM 1173 C CA . ASN A 1 146 ? 61.298 -28.936 -37.671 1.00 57.00 146 ASN A CA 1
ATOM 1174 C C . ASN A 1 146 ? 60.418 -28.353 -36.544 1.00 57.00 146 ASN A C 1
ATOM 1176 O O . ASN A 1 146 ? 60.032 -27.188 -36.616 1.00 57.00 146 ASN A O 1
ATOM 1180 N N . PHE A 1 147 ? 60.073 -29.147 -35.523 1.00 54.34 147 PHE A N 1
ATOM 1181 C CA . PHE A 1 147 ? 59.215 -28.731 -34.403 1.00 54.34 147 PHE A CA 1
ATOM 1182 C C . PHE A 1 147 ? 59.959 -28.590 -33.064 1.00 54.34 147 PHE A C 1
ATOM 1184 O O . PHE A 1 147 ? 59.338 -28.720 -32.007 1.00 54.34 147 PHE A O 1
ATOM 1191 N N . LYS A 1 148 ? 61.271 -28.326 -33.079 1.00 49.16 148 LYS A N 1
ATOM 1192 C CA . LYS A 1 148 ? 62.059 -28.134 -31.855 1.00 49.16 148 LYS A CA 1
ATOM 1193 C C . LYS A 1 148 ? 62.764 -26.787 -31.792 1.00 49.16 148 LYS A C 1
ATOM 1195 O O . LYS A 1 148 ? 63.322 -26.364 -32.824 1.00 49.16 148 LYS A O 1
#

Foldseek 3Di:
DDDDPDDDDPPVVVCVVCVVVLVPDPVSVVVDPPPPQKDKDWAFPPDPDPDDPDDPVNLVPDPDPVVNVVSCVNRGTDIDIDGPCVVVDDDPPPPPPPCPPPPDDDDPVNVVVVVVVVVVVVVVVPPDDDDDDDDDDDDPVPPCPVPD

InterPro domains:
  IPR021816 Dedicator of cytokinesis C/D, N-terminal [PF11878] (5-110)
  IPR026791 Dedicator of cytokinesis [PTHR23317] (2-138)

pLDDT: mean 78.33, std 12.51, range [49.16, 96.06]

Sequence (148 aa):
RKTPISTPLDYETFLTKNLTILENDSQRDLLLFPRDDVTEQSVLAEERTFVPTVTDEHVKEAKWLLTQEALKLYSSPFRILTFNYAQFAGDFNRTNESDSDLPQLLYEIDLAAADEERDLVDCSNRQEVVKEGFLLLAPDAGLLDNFK

Organism: NCBI:txid2011161